Protein AF-A0A6I9VP73-F1 (afdb_monomer_lite)

Secondary structure (DSSP, 8-state):
-HHHHHHHHHHHHHHHH-SSPPSS-HHHHHHHHHHHHHTT-GGGS-GGG-SSGGGHHHHHHHHHHHHHHHHHHHHHH-HHHHHHHHHHHHHHHHHHHHHHHHHTT---SHHHHHHTIIIIIS-HHHH-HHHHHHHHHHHHHHHTTT-------------

Radius of gyration: 20.6 Å; chains: 1; bounding box: 48×40×56 Å

pLDDT: mean 83.86, std 11.2, range [44.84, 93.88]

InterPro domains:
  IPR052728 Oxygen and lipid transport regulator [PTHR11161] (20-147)

Sequence (159 aa):
MMVLGILLLSSTKIHKISQFYMYEKSYETCTKYWWRNLLYINNLFGLEEMCMSWSWYLANDMQFFIIAIIILMLSTVYFYAAAVLLGILLIGSVILNGYISYIYEYIPTWGEQYRLADILYFSPWIRIIPYIMGIITGFILTKINNNFVLEKVMFNLYF

Foldseek 3Di:
DVVLVVCLVVLVVCVVPPPDDDPQNLVVLCVPCVVCLVVLNLLVDDCNNRNPSVSLVVSLVVVLVVVLVVLVVCCVVPVPVSVVVLVCLQVVLVVLQVVVCVVLVDDPDPVSCVVCCSPQNSDSSNVSNVSSVVSVVVVVCVVVVVPPPPPPPPPPPPD

Structure (mmCIF, N/CA/C/O backbone):
data_AF-A0A6I9VP73-F1
#
_entry.id   AF-A0A6I9VP73-F1
#
loop_
_atom_site.group_PDB
_atom_site.id
_atom_site.type_symbol
_atom_site.label_atom_id
_atom_site.label_alt_id
_atom_site.label_comp_id
_atom_site.label_asym_id
_atom_site.label_entity_id
_atom_site.label_seq_id
_atom_site.pdbx_PDB_ins_code
_atom_site.Cartn_x
_atom_site.Cartn_y
_atom_site.Cartn_z
_atom_site.occupancy
_atom_site.B_iso_or_equiv
_atom_site.auth_seq_id
_atom_site.auth_comp_id
_atom_site.auth_asym_id
_atom_site.auth_atom_id
_atom_site.pdbx_PDB_model_num
ATOM 1 N N . MET A 1 1 ? 7.236 17.059 -8.285 1.00 67.88 1 MET A N 1
ATOM 2 C CA . MET A 1 1 ? 7.527 17.645 -9.617 1.00 67.88 1 MET A CA 1
ATOM 3 C C . MET A 1 1 ? 9.018 17.815 -9.878 1.00 67.88 1 MET A C 1
ATOM 5 O O . MET A 1 1 ? 9.478 17.338 -10.904 1.00 67.88 1 MET A O 1
ATOM 9 N N . MET A 1 2 ? 9.796 18.392 -8.953 1.00 84.12 2 MET A N 1
ATOM 10 C CA . MET A 1 2 ? 11.257 18.513 -9.112 1.00 84.12 2 MET A CA 1
ATOM 11 C C . MET A 1 2 ? 11.962 17.164 -9.362 1.00 84.12 2 MET A C 1
ATOM 13 O O . MET A 1 2 ? 12.764 17.056 -10.281 1.00 84.12 2 MET A O 1
ATOM 17 N N . VAL A 1 3 ? 11.602 16.115 -8.610 1.00 87.69 3 VAL A N 1
ATOM 18 C CA . VAL A 1 3 ? 12.184 14.765 -8.761 1.00 87.69 3 VAL A CA 1
ATOM 19 C C . VAL A 1 3 ? 11.907 14.161 -10.142 1.00 87.69 3 VAL A C 1
ATOM 21 O O . VAL A 1 3 ? 12.828 13.657 -10.773 1.00 87.69 3 VAL A O 1
ATOM 24 N N . LEU A 1 4 ? 10.672 14.284 -10.647 1.00 87.38 4 LEU A N 1
ATOM 25 C CA . LEU A 1 4 ? 10.304 13.853 -12.004 1.00 87.38 4 LEU A CA 1
ATOM 26 C C . LEU A 1 4 ? 11.168 14.547 -13.066 1.00 87.38 4 LEU A C 1
ATOM 28 O O . LEU A 1 4 ? 11.672 13.889 -13.969 1.00 87.38 4 LEU A O 1
ATOM 32 N N . GLY A 1 5 ? 11.377 15.861 -12.932 1.00 86.38 5 GLY A N 1
ATOM 33 C CA . GLY A 1 5 ? 12.224 16.629 -13.847 1.00 86.38 5 GLY A CA 1
ATOM 34 C C . GLY A 1 5 ? 13.686 16.178 -13.820 1.00 86.38 5 GLY A C 1
ATOM 35 O O . GLY A 1 5 ? 14.276 15.950 -14.874 1.00 86.38 5 GLY A O 1
ATOM 36 N N . ILE A 1 6 ? 14.256 15.983 -12.625 1.00 89.69 6 ILE A N 1
ATOM 37 C CA . ILE A 1 6 ? 15.629 15.479 -12.458 1.00 89.69 6 ILE A CA 1
ATOM 38 C C . ILE A 1 6 ? 15.772 14.089 -13.085 1.00 89.69 6 ILE A C 1
ATOM 40 O O . ILE A 1 6 ? 16.739 13.839 -13.800 1.00 89.69 6 ILE A O 1
ATOM 44 N N . LEU A 1 7 ? 14.803 13.204 -12.853 1.00 88.50 7 LEU A N 1
ATOM 45 C CA . LEU A 1 7 ? 14.823 11.826 -13.336 1.00 88.50 7 LEU A CA 1
ATOM 46 C C . LEU A 1 7 ? 14.663 11.743 -14.861 1.00 88.50 7 LEU A C 1
ATOM 48 O O . LEU A 1 7 ? 15.311 10.927 -15.515 1.00 88.50 7 LEU A O 1
ATOM 52 N N . LEU A 1 8 ? 13.862 12.625 -15.460 1.00 88.94 8 LEU A N 1
ATOM 53 C CA . LEU A 1 8 ? 13.714 12.711 -16.914 1.00 88.94 8 LEU A CA 1
ATOM 54 C C . LEU A 1 8 ? 15.000 13.231 -17.581 1.00 88.94 8 LEU A C 1
ATOM 56 O O . LEU A 1 8 ? 15.453 12.687 -18.589 1.00 88.94 8 LEU A O 1
ATOM 60 N N . LEU A 1 9 ? 15.641 14.244 -16.990 1.00 89.19 9 LEU A N 1
ATOM 61 C CA . LEU A 1 9 ? 16.915 14.782 -17.478 1.00 89.19 9 LEU A CA 1
ATOM 62 C C . LEU A 1 9 ? 18.071 13.786 -17.312 1.00 89.19 9 LEU A C 1
ATOM 64 O O . LEU A 1 9 ? 18.891 13.633 -18.217 1.00 89.19 9 LEU A O 1
ATOM 68 N N . SER A 1 10 ? 18.145 13.087 -16.178 1.00 88.94 10 SER A N 1
ATOM 69 C CA . SER A 1 10 ? 19.187 12.088 -15.940 1.00 88.94 10 SER A CA 1
ATOM 70 C C . SER A 1 10 ? 19.010 10.864 -16.838 1.00 88.94 10 SER A C 1
ATOM 72 O O . SER A 1 10 ? 19.969 10.459 -17.491 1.00 88.94 10 SER A O 1
ATOM 74 N N . SER A 1 11 ? 17.794 10.319 -16.958 1.00 87.12 11 SER A N 1
ATOM 75 C CA . SER A 1 11 ? 17.523 9.136 -17.788 1.00 87.12 11 SER A CA 1
ATOM 76 C C . SER A 1 11 ? 17.776 9.388 -19.275 1.00 87.12 11 SER A C 1
ATOM 78 O O . SER A 1 11 ? 18.414 8.565 -19.929 1.00 87.12 11 SER A O 1
ATOM 80 N N . THR A 1 12 ? 17.375 10.548 -19.807 1.00 87.31 12 THR A N 1
ATOM 81 C CA . THR A 1 12 ? 17.666 10.928 -21.203 1.00 87.31 12 THR A CA 1
ATOM 82 C C . THR A 1 12 ? 19.162 11.097 -21.463 1.00 87.31 12 THR A C 1
ATOM 84 O O . THR A 1 12 ? 19.650 10.714 -22.529 1.00 87.31 12 THR A O 1
ATOM 87 N N . LYS A 1 13 ? 19.913 11.646 -20.499 1.00 88.81 13 LYS A N 1
ATOM 88 C CA . LYS A 1 13 ? 21.368 11.791 -20.606 1.00 88.81 13 LYS A CA 1
ATOM 89 C C . LYS A 1 13 ? 22.077 10.440 -20.536 1.00 88.81 13 LYS A C 1
ATOM 91 O O . LYS A 1 13 ? 22.970 10.199 -21.343 1.00 88.81 13 LYS A O 1
ATOM 96 N N . ILE A 1 14 ? 21.674 9.560 -19.619 1.00 87.38 14 ILE A N 1
ATOM 97 C CA . ILE A 1 14 ? 22.286 8.235 -19.483 1.00 87.38 14 ILE A CA 1
ATOM 98 C C . ILE A 1 14 ? 21.993 7.393 -20.726 1.00 87.38 14 ILE A C 1
ATOM 100 O O . ILE A 1 14 ? 22.940 6.888 -21.310 1.00 87.38 14 ILE A O 1
ATOM 104 N N . HIS A 1 15 ? 20.751 7.358 -21.223 1.00 85.44 15 HIS A N 1
ATOM 105 C CA . HIS A 1 15 ? 20.396 6.631 -22.451 1.00 85.44 15 HIS A CA 1
ATOM 106 C C . HIS A 1 15 ? 21.273 7.008 -23.662 1.00 85.44 15 HIS A C 1
ATOM 108 O O . HIS A 1 15 ? 21.572 6.166 -24.500 1.00 85.44 15 HIS A O 1
ATOM 114 N N . LYS A 1 16 ? 21.702 8.274 -23.769 1.00 87.38 16 LYS A N 1
ATOM 115 C CA . LYS A 1 16 ? 22.576 8.730 -24.864 1.00 87.38 16 LYS A CA 1
ATOM 116 C C . LYS A 1 16 ? 24.051 8.352 -24.692 1.00 87.38 16 LYS A C 1
ATOM 118 O O . LYS A 1 16 ? 24.763 8.312 -25.687 1.00 87.38 16 LYS A O 1
ATOM 123 N N . ILE A 1 17 ? 24.524 8.162 -23.459 1.00 89.38 17 ILE A N 1
ATOM 124 C CA . ILE A 1 17 ? 25.958 8.020 -23.143 1.00 89.38 17 ILE A CA 1
ATOM 125 C C . ILE A 1 17 ? 26.319 6.578 -22.768 1.00 89.38 17 ILE A C 1
ATOM 127 O O . ILE A 1 17 ? 27.418 6.120 -23.071 1.00 89.38 17 ILE A O 1
ATOM 131 N N . SER A 1 18 ? 25.433 5.856 -22.081 1.00 86.12 18 SER A N 1
ATOM 132 C CA . SER A 1 18 ? 25.722 4.516 -21.577 1.00 86.12 18 SER A CA 1
ATOM 133 C C . SER A 1 18 ? 25.553 3.455 -22.655 1.00 86.12 18 SER A C 1
ATOM 135 O O . SER A 1 18 ? 24.553 3.438 -23.364 1.00 86.12 18 SER A O 1
ATOM 137 N N . GLN A 1 19 ? 26.478 2.496 -22.695 1.00 84.44 19 GLN A N 1
ATOM 138 C CA . GLN A 1 19 ? 26.330 1.284 -23.508 1.00 84.44 19 GLN A CA 1
ATOM 139 C C . GLN A 1 19 ? 25.438 0.214 -22.853 1.00 84.44 19 GLN A C 1
ATOM 141 O O . GLN A 1 19 ? 25.090 -0.774 -23.491 1.00 84.44 19 GLN A O 1
ATOM 146 N N . PHE A 1 20 ? 25.070 0.403 -21.582 1.00 84.44 20 PHE A N 1
ATOM 147 C CA . PHE A 1 20 ? 24.186 -0.500 -20.850 1.00 84.44 20 PHE A CA 1
ATOM 148 C C . PHE A 1 20 ? 22.716 -0.170 -21.119 1.00 84.44 20 PHE A C 1
ATOM 150 O O . PHE A 1 20 ? 22.313 0.993 -21.073 1.00 84.44 20 PHE A O 1
ATOM 157 N N . TYR A 1 21 ? 21.907 -1.207 -21.335 1.00 77.00 21 TYR A N 1
ATOM 158 C CA . TYR A 1 21 ? 20.456 -1.078 -21.420 1.00 77.00 21 TYR A CA 1
ATOM 159 C C . TYR A 1 21 ? 19.864 -0.932 -20.017 1.00 77.00 21 TYR A C 1
ATOM 161 O O . TYR A 1 21 ? 20.073 -1.787 -19.156 1.00 77.00 21 TYR A O 1
ATOM 169 N N . MET A 1 22 ? 19.109 0.143 -19.783 1.00 78.06 22 MET A N 1
ATOM 170 C CA . MET A 1 22 ? 18.294 0.252 -18.575 1.00 78.06 22 MET A CA 1
ATOM 171 C C . MET A 1 22 ? 17.046 -0.614 -18.706 1.00 78.06 22 MET A C 1
ATOM 173 O O . MET A 1 22 ? 16.326 -0.511 -19.699 1.00 78.06 22 MET A O 1
ATOM 177 N N . TYR A 1 23 ? 16.771 -1.412 -17.675 1.00 78.88 23 TYR A N 1
ATOM 178 C CA . TYR A 1 23 ? 15.523 -2.165 -17.559 1.00 78.88 23 TYR A CA 1
ATOM 179 C C . TYR A 1 23 ? 14.311 -1.222 -17.495 1.00 78.88 23 TYR A C 1
ATOM 181 O O . TYR A 1 23 ? 13.338 -1.395 -18.222 1.00 78.88 23 TYR A O 1
ATOM 189 N N . GLU A 1 24 ? 14.403 -0.161 -16.688 1.00 81.62 24 GLU A N 1
ATOM 190 C CA . GLU A 1 24 ? 13.348 0.844 -16.572 1.00 81.62 24 GLU A CA 1
ATOM 191 C C . GLU A 1 24 ? 13.564 1.993 -17.571 1.00 81.62 24 GLU A C 1
ATOM 193 O O . GLU A 1 24 ? 14.421 2.862 -17.386 1.00 81.62 24 GLU A O 1
ATOM 198 N N . LYS A 1 25 ? 12.756 2.034 -18.636 1.00 85.31 25 LYS A N 1
ATOM 199 C CA . LYS A 1 25 ? 12.821 3.061 -19.693 1.00 85.31 25 LYS A CA 1
ATOM 200 C C . LYS A 1 25 ? 12.122 4.359 -19.290 1.00 85.31 25 LYS A C 1
ATOM 202 O O . LYS A 1 25 ? 11.218 4.852 -19.962 1.00 85.31 25 LYS A O 1
ATOM 207 N N . SER A 1 26 ? 12.589 4.958 -18.198 1.00 85.00 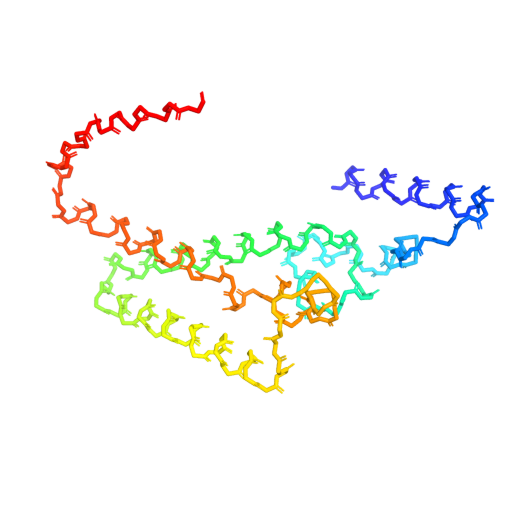26 SER A N 1
ATOM 208 C CA . SER A 1 26 ? 12.002 6.174 -17.622 1.00 85.00 26 SER A CA 1
ATOM 209 C C . SER A 1 26 ? 11.846 7.321 -18.632 1.00 85.00 26 SER A C 1
ATOM 211 O O . SER A 1 26 ? 10.859 8.046 -18.574 1.00 85.00 26 SER A O 1
ATOM 213 N N . TYR A 1 27 ? 12.762 7.475 -19.594 1.00 84.44 27 TYR A N 1
ATOM 214 C CA . TYR A 1 27 ? 12.689 8.541 -20.603 1.00 84.44 27 TYR A CA 1
ATOM 215 C C . TYR A 1 27 ? 11.487 8.404 -21.567 1.00 84.44 27 TYR A C 1
ATOM 217 O O . TYR A 1 27 ? 10.987 9.417 -22.058 1.00 84.44 27 TYR A O 1
ATOM 225 N N . GLU A 1 28 ? 10.976 7.191 -21.806 1.00 87.62 28 GLU A N 1
ATOM 226 C CA . GLU A 1 28 ? 9.772 6.948 -22.624 1.00 87.62 28 GLU A CA 1
ATOM 227 C C . GLU A 1 28 ? 8.520 6.884 -21.754 1.00 87.62 28 GLU A C 1
ATOM 229 O O . GLU A 1 28 ? 7.515 7.535 -22.039 1.00 87.62 28 GLU A O 1
ATOM 234 N N . THR A 1 29 ? 8.580 6.123 -20.663 1.00 89.19 29 THR A N 1
ATOM 235 C CA . THR A 1 29 ? 7.417 5.863 -19.814 1.00 89.19 29 THR A CA 1
ATOM 236 C C . THR A 1 29 ? 6.991 7.125 -19.062 1.00 89.19 29 THR A C 1
ATOM 238 O O . THR A 1 29 ? 5.802 7.443 -18.997 1.00 89.19 29 THR A O 1
ATOM 241 N N . CYS A 1 30 ? 7.939 7.924 -18.558 1.00 88.00 30 CYS A N 1
ATOM 242 C CA . CYS A 1 30 ? 7.615 9.147 -17.823 1.00 88.00 30 CYS A CA 1
ATOM 243 C C . CYS A 1 30 ? 7.094 10.279 -18.698 1.00 88.00 30 CYS A C 1
ATOM 245 O O . CYS A 1 30 ? 6.265 11.049 -18.225 1.00 88.00 30 CYS A O 1
ATOM 247 N N . THR A 1 31 ? 7.491 10.385 -19.967 1.00 87.56 31 THR A N 1
ATOM 248 C CA . THR A 1 31 ? 6.916 11.421 -20.845 1.00 87.56 31 THR A CA 1
ATOM 249 C C . THR A 1 31 ? 5.424 11.187 -21.093 1.00 87.56 31 THR A C 1
ATOM 251 O O . THR A 1 31 ? 4.666 12.151 -21.183 1.00 87.56 31 THR A O 1
ATOM 254 N N . LYS A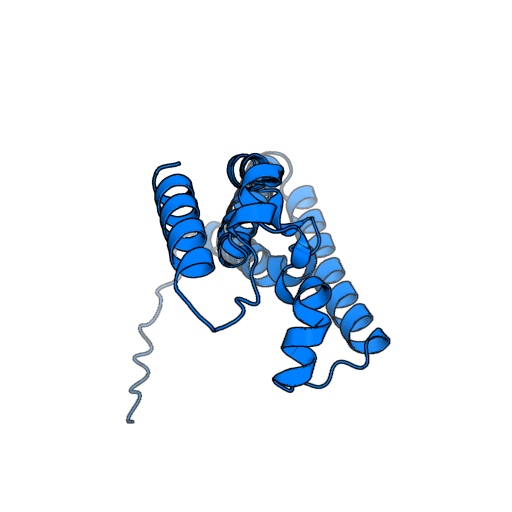 1 32 ? 4.981 9.923 -21.107 1.00 89.25 32 LYS A N 1
ATOM 255 C CA . LYS A 1 32 ? 3.574 9.540 -21.310 1.00 89.25 32 LYS A CA 1
ATOM 256 C C . LYS A 1 32 ? 2.756 9.473 -20.017 1.00 89.25 32 LYS A C 1
ATOM 258 O O . LYS A 1 32 ? 1.597 9.885 -20.001 1.00 89.25 32 LYS A O 1
ATOM 263 N N . TYR A 1 33 ? 3.343 8.968 -18.932 1.00 90.38 33 TYR A N 1
ATOM 264 C CA . TYR A 1 33 ? 2.596 8.549 -17.739 1.00 90.38 33 TYR A CA 1
ATOM 265 C C . TYR A 1 33 ? 2.970 9.285 -16.445 1.00 90.38 33 TYR A C 1
ATOM 267 O O . TYR A 1 33 ? 2.509 8.897 -15.372 1.00 90.38 33 TYR A O 1
ATOM 275 N N . TRP A 1 34 ? 3.750 10.374 -16.501 1.00 90.38 34 TRP A N 1
ATOM 276 C CA . TRP A 1 34 ? 4.109 11.163 -15.308 1.00 90.38 34 TRP A CA 1
ATOM 277 C C . TRP A 1 34 ? 2.893 11.584 -14.465 1.00 90.38 34 TRP A C 1
ATOM 279 O O . TRP A 1 34 ? 2.972 11.604 -13.238 1.00 90.38 34 TRP A O 1
ATOM 289 N N . TRP A 1 35 ? 1.761 11.888 -15.106 1.00 90.25 35 TRP A N 1
ATOM 290 C CA . TRP A 1 35 ? 0.539 12.350 -14.446 1.00 90.25 35 TRP A CA 1
ATOM 291 C C . TRP A 1 35 ? -0.071 11.293 -13.512 1.00 90.25 35 TRP A C 1
ATOM 293 O O . TRP A 1 35 ? -0.677 11.649 -12.503 1.00 90.25 35 TRP A O 1
ATOM 303 N N . ARG A 1 36 ? 0.154 9.996 -13.776 1.00 91.31 36 ARG A N 1
ATOM 304 C CA . ARG A 1 36 ? -0.320 8.897 -12.916 1.00 91.31 36 ARG A CA 1
ATOM 305 C C . ARG A 1 36 ? 0.323 8.940 -11.525 1.00 91.31 36 ARG A C 1
ATOM 307 O O . ARG A 1 36 ? -0.332 8.608 -10.543 1.00 91.31 36 ARG A O 1
ATOM 314 N N . ASN A 1 37 ? 1.571 9.412 -11.431 1.00 90.25 37 ASN A N 1
ATOM 315 C CA . ASN A 1 37 ? 2.258 9.631 -10.153 1.00 90.25 37 ASN A CA 1
ATOM 316 C C . ASN A 1 37 ? 1.698 10.824 -9.375 1.00 90.25 37 ASN A C 1
ATOM 318 O O . ASN A 1 37 ? 1.710 10.811 -8.151 1.00 90.25 37 ASN A O 1
ATOM 322 N N . LEU A 1 38 ? 1.220 11.861 -10.070 1.00 88.69 38 LEU A N 1
ATOM 323 C CA . LEU A 1 38 ? 0.617 13.033 -9.427 1.00 88.69 38 LEU A CA 1
ATOM 324 C C . LEU A 1 38 ? -0.699 12.653 -8.739 1.00 88.69 38 LEU A C 1
ATOM 326 O O . LEU A 1 38 ? -0.978 13.122 -7.641 1.00 88.69 38 LEU A O 1
ATOM 330 N N . LEU A 1 39 ? -1.472 11.772 -9.375 1.00 89.94 39 LEU A N 1
ATOM 331 C CA . LEU A 1 39 ? -2.736 11.258 -8.853 1.00 89.94 39 LEU A CA 1
ATOM 332 C C . LEU A 1 39 ? -2.581 10.056 -7.909 1.00 89.94 39 LEU A C 1
ATOM 334 O O . LEU A 1 39 ? -3.592 9.573 -7.412 1.00 89.94 39 LEU A O 1
ATOM 338 N N . TYR A 1 40 ? -1.361 9.563 -7.662 1.00 91.38 40 TYR A N 1
ATOM 339 C CA . TYR A 1 40 ? -1.114 8.360 -6.852 1.00 91.38 40 TYR A CA 1
ATOM 340 C C . TYR A 1 40 ? -1.884 7.115 -7.332 1.00 91.38 40 TYR A C 1
ATOM 342 O O . TYR A 1 40 ? -2.418 6.348 -6.535 1.00 91.38 40 TYR A O 1
ATOM 350 N N . ILE A 1 41 ? -1.945 6.909 -8.651 1.00 91.62 41 ILE A N 1
ATOM 351 C CA . ILE A 1 41 ? -2.601 5.745 -9.281 1.00 91.62 41 ILE A CA 1
ATOM 352 C C . ILE A 1 41 ? -1.640 4.921 -10.142 1.00 91.62 41 ILE A C 1
ATOM 354 O O . ILE A 1 41 ? -2.066 4.055 -10.899 1.00 91.62 41 ILE A O 1
ATOM 358 N N . ASN A 1 42 ? -0.338 5.201 -10.082 1.00 90.12 42 ASN A N 1
ATOM 359 C CA . 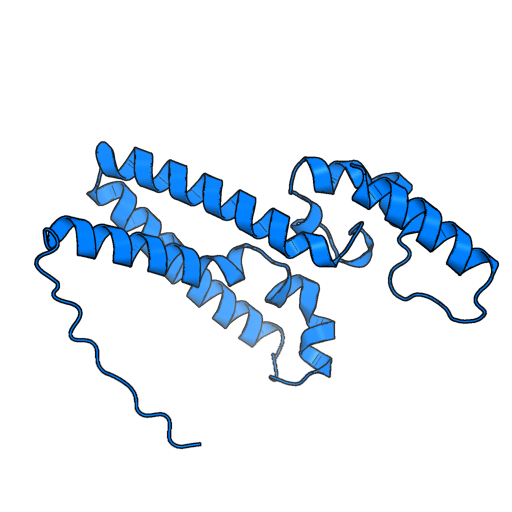ASN A 1 42 ? 0.665 4.506 -10.888 1.00 90.12 42 ASN A CA 1
ATOM 360 C C . ASN A 1 42 ? 0.758 3.008 -10.560 1.00 90.12 42 ASN A C 1
ATOM 362 O O . ASN A 1 42 ? 1.039 2.235 -11.465 1.00 90.12 42 ASN A O 1
ATOM 366 N N . ASN A 1 43 ? 0.456 2.599 -9.324 1.00 89.19 43 ASN A N 1
ATOM 367 C CA . ASN A 1 43 ? 0.448 1.199 -8.885 1.00 89.19 43 ASN A CA 1
ATOM 368 C C . ASN A 1 43 ? -0.722 0.356 -9.438 1.00 89.19 43 ASN A C 1
ATOM 370 O O . ASN A 1 43 ? -0.732 -0.854 -9.242 1.00 89.19 43 ASN A O 1
ATOM 374 N N . LEU A 1 44 ? -1.712 0.972 -10.097 1.00 86.75 44 LEU A N 1
ATOM 375 C CA . LEU A 1 44 ? -2.861 0.270 -10.691 1.00 86.75 44 LEU A CA 1
ATOM 376 C C . LEU A 1 44 ? -2.604 -0.207 -12.128 1.00 86.75 44 LEU A C 1
ATOM 378 O O . LEU A 1 44 ? -3.441 -0.895 -12.709 1.00 86.75 44 LEU A O 1
ATOM 382 N N . PHE A 1 45 ? -1.471 0.179 -12.707 1.00 86.75 45 PHE A N 1
ATOM 383 C CA . PHE A 1 45 ? -1.057 -0.190 -14.058 1.00 86.75 45 PHE A CA 1
ATOM 384 C C . PHE A 1 45 ? 0.138 -1.150 -13.988 1.00 86.75 45 PHE A C 1
ATOM 386 O O . PHE A 1 45 ? 0.792 -1.240 -12.953 1.00 86.75 45 PHE A O 1
ATOM 393 N N . GLY A 1 46 ? 0.425 -1.874 -15.073 1.00 83.44 46 GLY A N 1
ATOM 394 C CA . GLY A 1 46 ? 1.567 -2.797 -15.118 1.00 83.44 46 GLY A CA 1
ATOM 395 C C . GLY A 1 46 ? 2.914 -2.082 -14.951 1.00 83.44 46 GLY A C 1
ATOM 396 O O . GLY A 1 46 ? 3.037 -0.900 -15.288 1.00 83.44 46 GLY A O 1
ATOM 397 N N . LEU A 1 47 ? 3.934 -2.796 -14.466 1.00 82.44 47 LEU A N 1
ATOM 398 C CA . LEU A 1 47 ? 5.269 -2.247 -14.186 1.00 82.44 47 LEU A CA 1
ATOM 399 C C . LEU A 1 47 ? 5.921 -1.599 -15.407 1.00 82.44 47 LEU A C 1
ATOM 401 O O . LEU A 1 47 ? 6.581 -0.571 -15.271 1.00 82.44 47 LEU A O 1
ATOM 405 N N . GLU A 1 48 ? 5.703 -2.149 -16.601 1.00 83.19 48 GLU A N 1
ATOM 406 C CA . GLU A 1 48 ? 6.251 -1.600 -17.850 1.00 83.19 48 GLU A CA 1
ATOM 407 C C . GLU A 1 48 ? 5.737 -0.180 -18.154 1.00 83.19 48 GLU A C 1
ATOM 409 O O . GLU A 1 48 ? 6.430 0.625 -18.783 1.00 83.19 48 GLU A O 1
ATOM 414 N N . GLU A 1 49 ? 4.539 0.158 -17.668 1.00 85.81 49 GLU A N 1
ATOM 415 C CA . GLU A 1 49 ? 3.930 1.479 -17.824 1.00 85.81 49 GLU A CA 1
ATOM 416 C C . GLU A 1 49 ? 4.156 2.406 -16.623 1.00 85.81 49 GLU A C 1
ATOM 418 O O . GLU A 1 49 ? 3.726 3.568 -16.641 1.00 85.81 49 GLU A O 1
ATOM 423 N N . MET A 1 50 ? 4.821 1.933 -15.567 1.00 86.81 50 MET A N 1
ATOM 424 C CA . MET A 1 50 ? 5.112 2.766 -14.409 1.00 86.81 50 MET A CA 1
ATOM 425 C C . MET A 1 50 ? 6.256 3.728 -14.721 1.00 86.81 50 MET A C 1
ATOM 427 O O . MET A 1 50 ? 7.375 3.348 -15.050 1.00 86.81 50 MET A O 1
ATOM 431 N N . CYS A 1 51 ? 5.976 5.019 -14.571 1.00 87.38 51 CYS A N 1
ATOM 432 C CA . CYS A 1 51 ? 7.024 6.020 -14.461 1.00 87.38 51 CYS A CA 1
ATOM 433 C C . CYS A 1 51 ? 7.501 6.063 -13.010 1.00 87.38 51 CYS A C 1
ATOM 435 O O . CYS A 1 51 ? 6.670 6.313 -12.139 1.00 87.38 51 CYS A O 1
ATOM 437 N N . MET A 1 52 ? 8.806 5.896 -12.768 1.00 87.12 52 MET A N 1
ATOM 438 C CA . MET A 1 52 ? 9.384 5.785 -11.424 1.00 87.12 52 MET A CA 1
ATOM 439 C C . MET A 1 52 ? 8.784 4.602 -10.673 1.00 87.12 52 MET A C 1
ATOM 441 O O . MET A 1 52 ? 8.042 4.808 -9.724 1.00 87.12 52 MET A O 1
ATOM 445 N N . SER A 1 53 ? 9.099 3.378 -11.088 1.00 86.25 53 SER A N 1
ATOM 446 C CA . SER A 1 53 ? 8.579 2.147 -10.487 1.00 86.25 53 SER A CA 1
ATOM 447 C C . SER A 1 53 ? 8.518 2.258 -8.961 1.00 86.25 53 SER A C 1
ATOM 449 O O . SER A 1 53 ? 7.433 2.220 -8.404 1.00 86.25 53 SER A O 1
ATOM 451 N N . TRP A 1 54 ? 9.632 2.586 -8.302 1.00 86.00 54 TRP A N 1
ATOM 452 C CA . TRP A 1 54 ? 9.770 2.792 -6.851 1.00 86.00 54 TRP A CA 1
ATOM 453 C C . TRP A 1 54 ? 8.741 3.718 -6.169 1.00 86.00 54 TRP A C 1
ATOM 455 O O . TRP A 1 54 ? 8.505 3.570 -4.969 1.00 86.00 54 TRP A O 1
ATOM 465 N N . SER A 1 55 ? 8.104 4.652 -6.881 1.00 89.94 55 SER A N 1
ATOM 466 C CA . SER A 1 55 ? 7.053 5.512 -6.321 1.00 89.94 55 SER A CA 1
ATOM 467 C C . SER A 1 55 ? 5.733 4.767 -6.078 1.00 89.94 55 SER A C 1
ATOM 469 O O . SER A 1 55 ? 4.842 5.322 -5.433 1.00 89.94 55 SER A O 1
ATOM 471 N N . TRP A 1 56 ? 5.590 3.525 -6.564 1.00 90.06 56 TRP A N 1
ATOM 472 C CA . TRP A 1 56 ? 4.416 2.668 -6.351 1.00 90.06 56 TRP A CA 1
ATOM 473 C C . TRP A 1 56 ? 4.039 2.583 -4.863 1.00 90.06 56 TRP A C 1
ATOM 475 O O . TRP A 1 56 ? 2.857 2.602 -4.523 1.00 90.06 56 TRP A O 1
ATOM 485 N N . TYR A 1 57 ? 5.040 2.555 -3.973 1.00 88.12 57 TYR A N 1
ATOM 486 C CA . TYR A 1 57 ? 4.836 2.465 -2.528 1.00 88.12 57 TYR A CA 1
ATOM 487 C C . TYR A 1 57 ? 4.182 3.734 -1.970 1.00 88.12 57 TYR A C 1
ATOM 489 O O . TYR A 1 57 ? 3.273 3.660 -1.150 1.00 88.12 57 TYR A O 1
ATOM 497 N N . LEU A 1 58 ? 4.575 4.905 -2.475 1.00 91.12 58 LEU A N 1
ATOM 498 C CA . LEU A 1 58 ? 3.992 6.175 -2.047 1.00 91.12 58 LEU A CA 1
ATOM 499 C C . LEU A 1 58 ? 2.523 6.293 -2.479 1.00 91.12 58 LEU A C 1
ATOM 501 O O . LEU A 1 58 ? 1.692 6.801 -1.730 1.00 91.12 58 LEU A O 1
ATOM 505 N N . ALA A 1 59 ? 2.189 5.794 -3.672 1.00 91.88 59 ALA A N 1
ATOM 506 C CA . ALA A 1 59 ? 0.803 5.729 -4.127 1.00 91.88 59 ALA A CA 1
ATOM 507 C C . ALA A 1 59 ? -0.052 4.799 -3.269 1.00 91.88 59 ALA A C 1
ATOM 509 O O . ALA A 1 59 ? -1.160 5.161 -2.874 1.00 91.88 59 ALA A O 1
ATOM 510 N N . ASN A 1 60 ? 0.498 3.640 -2.927 1.00 91.69 60 ASN A N 1
ATOM 511 C CA . ASN A 1 60 ? -0.130 2.684 -2.033 1.00 91.69 60 ASN A CA 1
ATOM 512 C C . ASN A 1 60 ? -0.421 3.292 -0.645 1.00 91.69 60 ASN A C 1
ATOM 514 O O . ASN A 1 60 ? -1.546 3.206 -0.153 1.00 91.69 60 ASN A O 1
ATOM 518 N N . ASP A 1 61 ? 0.552 3.990 -0.054 1.00 92.19 61 ASP A N 1
ATOM 519 C CA . ASP A 1 61 ? 0.397 4.653 1.246 1.00 92.19 61 ASP A CA 1
ATOM 520 C C . ASP A 1 61 ? -0.701 5.727 1.228 1.00 92.19 61 ASP A C 1
ATOM 522 O O . ASP A 1 61 ? -1.534 5.780 2.135 1.00 92.19 61 ASP A O 1
ATOM 526 N N . MET A 1 62 ? -0.770 6.548 0.175 1.00 93.12 62 MET A N 1
ATOM 527 C CA . MET A 1 62 ? -1.823 7.563 0.045 1.00 93.12 62 MET A CA 1
ATOM 528 C C . MET A 1 62 ? -3.216 6.939 -0.097 1.00 93.12 62 MET A C 1
ATOM 530 O O . MET A 1 62 ? -4.167 7.412 0.528 1.00 93.12 62 MET A O 1
ATOM 534 N N . GLN A 1 63 ? -3.349 5.862 -0.877 1.00 93.00 63 GLN A N 1
ATOM 535 C CA . GLN A 1 63 ? -4.613 5.133 -1.034 1.00 93.00 63 GLN A CA 1
ATOM 536 C C . GLN A 1 63 ? -5.089 4.560 0.306 1.00 93.00 63 GLN A C 1
ATOM 538 O O . GLN A 1 63 ? -6.249 4.735 0.688 1.00 93.00 63 GLN A O 1
ATOM 543 N N . PHE A 1 64 ? -4.191 3.927 1.059 1.00 92.81 64 PHE A N 1
ATOM 544 C CA . PHE A 1 64 ? -4.514 3.377 2.373 1.00 92.81 64 PHE A CA 1
ATOM 545 C C . PHE A 1 64 ? -4.830 4.451 3.402 1.00 92.81 64 PHE A C 1
ATOM 547 O O . PHE A 1 64 ? -5.734 4.262 4.212 1.00 92.81 64 PHE A O 1
ATOM 554 N N . PHE A 1 65 ? -4.142 5.588 3.353 1.00 92.62 65 PHE A N 1
ATOM 555 C CA . PHE A 1 65 ? -4.433 6.722 4.219 1.00 92.62 65 PHE A CA 1
ATOM 556 C C . PHE A 1 65 ? -5.857 7.251 3.999 1.00 92.62 65 PHE A C 1
ATOM 558 O O . PHE A 1 65 ? -6.590 7.470 4.963 1.00 92.62 65 PHE A O 1
ATOM 565 N N . ILE A 1 66 ? -6.293 7.375 2.741 1.00 93.88 66 ILE A N 1
ATOM 566 C CA . ILE A 1 66 ? -7.667 7.774 2.400 1.00 93.88 66 ILE A CA 1
ATOM 567 C C . ILE A 1 66 ? -8.678 6.751 2.937 1.00 93.88 66 ILE A C 1
ATOM 569 O O . ILE A 1 66 ? -9.647 7.137 3.592 1.00 93.88 66 ILE A O 1
ATOM 573 N N . ILE A 1 67 ? -8.444 5.453 2.712 1.00 92.44 67 ILE A N 1
ATOM 574 C CA . ILE A 1 67 ? -9.309 4.380 3.232 1.00 92.44 67 ILE A CA 1
ATOM 575 C C . ILE A 1 67 ? -9.383 4.441 4.763 1.00 92.44 67 ILE A C 1
ATOM 577 O O . ILE A 1 67 ? -10.473 4.379 5.331 1.00 92.44 67 ILE A O 1
ATOM 581 N N . ALA A 1 68 ? -8.245 4.610 5.436 1.00 92.00 68 ALA A N 1
ATOM 582 C CA . ALA A 1 68 ? -8.170 4.700 6.888 1.00 92.00 68 ALA A CA 1
ATOM 583 C C . ALA A 1 68 ? -8.976 5.888 7.431 1.00 92.00 68 ALA A C 1
ATOM 585 O O . ALA A 1 68 ? -9.727 5.721 8.390 1.00 92.00 68 ALA A O 1
ATOM 586 N N . ILE A 1 69 ? -8.884 7.063 6.796 1.00 92.81 69 ILE A N 1
ATOM 587 C CA . ILE A 1 69 ? -9.679 8.242 7.168 1.00 92.81 69 ILE A CA 1
ATOM 588 C C . ILE A 1 69 ? -11.175 7.966 7.014 1.00 92.81 69 ILE A C 1
ATOM 590 O O . ILE A 1 69 ? -11.944 8.281 7.921 1.00 92.81 69 ILE A O 1
ATOM 594 N N . ILE A 1 70 ? -11.598 7.367 5.898 1.00 93.38 70 ILE A N 1
ATOM 595 C CA . ILE A 1 70 ? -13.012 7.047 5.657 1.00 93.38 70 ILE A CA 1
ATOM 596 C C . ILE A 1 70 ? -13.529 6.082 6.727 1.00 93.38 70 ILE A C 1
ATOM 598 O O . ILE A 1 70 ? -14.598 6.303 7.291 1.00 93.38 70 ILE A O 1
ATOM 602 N N . ILE A 1 71 ? -12.761 5.039 7.049 1.00 91.75 71 ILE A N 1
ATOM 603 C CA . ILE A 1 71 ? -13.123 4.074 8.092 1.00 91.75 71 ILE A CA 1
ATOM 604 C C . ILE A 1 71 ? -13.183 4.752 9.462 1.00 91.75 71 ILE A C 1
ATOM 606 O O . ILE A 1 71 ? -14.100 4.480 10.236 1.00 91.75 71 ILE A O 1
ATOM 610 N N . LEU A 1 72 ? -12.250 5.657 9.762 1.00 90.25 72 LEU A N 1
ATOM 611 C CA . LEU A 1 72 ? -12.243 6.407 11.013 1.00 90.25 72 LEU A CA 1
ATOM 612 C C . LEU A 1 72 ? -13.480 7.308 11.130 1.00 90.25 72 LEU A C 1
ATOM 614 O O . LEU A 1 72 ? -14.164 7.266 12.150 1.00 90.25 72 LEU A O 1
ATOM 618 N N . MET A 1 73 ? -13.820 8.061 10.081 1.00 92.25 73 MET A N 1
ATOM 619 C CA . MET A 1 73 ? -15.044 8.871 10.033 1.00 92.25 73 MET A CA 1
ATOM 620 C C . MET A 1 73 ? -16.301 8.004 10.156 1.00 92.25 73 MET A C 1
ATOM 622 O O . MET A 1 73 ? -17.231 8.361 10.869 1.00 92.25 73 MET A O 1
ATOM 626 N N . LEU A 1 74 ? -16.333 6.839 9.508 1.00 91.88 74 LEU A N 1
ATOM 627 C CA . LEU A 1 74 ? -17.453 5.910 9.632 1.00 91.88 74 LEU A CA 1
ATOM 628 C C . LEU A 1 74 ? -17.559 5.345 11.053 1.00 91.88 74 LEU A C 1
ATOM 630 O O . LEU A 1 74 ? -18.663 5.171 11.559 1.00 91.88 74 LEU A O 1
ATOM 634 N N . SER A 1 75 ? -16.431 5.091 11.717 1.00 89.81 75 SER A N 1
ATOM 635 C CA . SER A 1 75 ? -16.398 4.533 13.071 1.00 89.81 75 SER A CA 1
ATOM 636 C C . SER A 1 75 ? -16.976 5.471 14.130 1.00 89.81 75 SER A C 1
ATOM 638 O O . SER A 1 75 ? -17.513 4.985 15.125 1.00 89.81 75 SER A O 1
ATOM 640 N N . THR A 1 76 ? -16.919 6.791 13.910 1.00 87.69 76 THR A N 1
ATOM 641 C CA . THR A 1 76 ? -17.465 7.778 14.855 1.00 87.69 76 THR A CA 1
ATOM 642 C C . THR A 1 76 ? -18.991 7.839 14.812 1.00 87.69 76 THR A C 1
ATOM 644 O O . THR A 1 76 ? -19.611 8.175 15.818 1.00 87.69 76 THR A O 1
ATOM 647 N N . VAL A 1 77 ? -19.599 7.477 13.675 1.00 91.75 77 VAL A N 1
ATOM 648 C CA . VAL A 1 77 ? -21.059 7.457 13.489 1.00 91.75 77 VAL A CA 1
ATOM 649 C C . VAL A 1 77 ? -21.630 6.043 13.658 1.00 91.75 77 VAL A C 1
ATOM 651 O O . VAL A 1 77 ? -22.609 5.847 14.372 1.00 91.75 77 VAL A O 1
ATOM 654 N N . TYR A 1 78 ? -21.007 5.041 13.032 1.00 91.56 78 TYR A N 1
ATOM 655 C CA . TYR A 1 78 ? -21.463 3.650 12.971 1.00 91.56 78 TYR A CA 1
ATOM 656 C C . TYR A 1 78 ? -20.322 2.669 13.278 1.00 91.56 78 TYR A C 1
ATOM 658 O O . TYR A 1 78 ? -19.829 1.954 12.402 1.00 91.56 78 TYR A O 1
ATOM 666 N N . PHE A 1 79 ? -19.929 2.587 14.551 1.00 88.31 79 PHE A N 1
ATOM 667 C CA . PHE A 1 79 ? -18.811 1.748 14.999 1.00 88.31 79 PHE A CA 1
ATOM 668 C C . PHE A 1 79 ? -18.909 0.281 14.543 1.00 88.31 79 PHE A C 1
ATOM 670 O O . PHE A 1 79 ? -17.944 -0.269 14.014 1.00 88.31 79 PHE A O 1
ATOM 677 N N . TYR A 1 80 ? -20.080 -0.351 14.687 1.00 89.31 80 TYR A N 1
ATOM 678 C CA . TYR A 1 80 ? -20.269 -1.750 14.281 1.00 89.31 80 TYR A CA 1
ATOM 679 C C . TYR A 1 80 ? -20.100 -1.953 12.771 1.00 89.31 80 TYR A C 1
ATOM 681 O O . TYR A 1 80 ? -19.480 -2.930 12.357 1.00 89.31 80 TYR A O 1
ATOM 689 N N . ALA A 1 81 ? -20.592 -1.022 11.947 1.00 91.06 81 ALA A N 1
ATOM 690 C CA . ALA A 1 81 ? -20.432 -1.098 10.497 1.00 91.06 81 ALA A CA 1
ATOM 691 C C . ALA A 1 81 ? -18.956 -0.961 10.093 1.00 91.06 81 ALA A C 1
ATOM 693 O O . ALA A 1 81 ? -18.469 -1.739 9.274 1.00 91.06 81 ALA A O 1
ATOM 694 N N . ALA A 1 82 ? -18.223 -0.031 10.715 1.00 90.38 82 ALA A N 1
ATOM 695 C CA . ALA A 1 82 ? -16.789 0.137 10.488 1.00 90.38 82 ALA A CA 1
ATOM 696 C C . ALA A 1 82 ? -15.982 -1.109 10.899 1.00 90.38 82 ALA A C 1
ATOM 698 O O . ALA A 1 82 ? -15.088 -1.533 10.167 1.00 90.38 82 ALA A O 1
ATOM 699 N N . ALA A 1 83 ? -16.322 -1.738 12.029 1.00 90.00 83 ALA A N 1
ATOM 700 C CA . ALA A 1 83 ? -15.672 -2.965 12.489 1.00 90.00 83 ALA A CA 1
ATOM 701 C C . ALA A 1 83 ? -15.924 -4.154 11.545 1.00 90.00 83 ALA A C 1
ATOM 703 O O . ALA A 1 83 ? -14.989 -4.881 11.209 1.00 90.00 83 ALA A O 1
ATOM 704 N N . VAL A 1 84 ? -17.164 -4.331 11.073 1.00 92.88 84 VAL A N 1
ATOM 705 C CA . VAL A 1 84 ? -17.506 -5.372 10.088 1.00 92.88 84 VAL A CA 1
ATOM 706 C C . VAL A 1 84 ? -16.770 -5.132 8.770 1.00 92.88 84 VAL A C 1
ATOM 708 O O . VAL A 1 84 ? -16.191 -6.067 8.221 1.00 92.88 84 VAL A O 1
ATOM 711 N N . LEU A 1 85 ? -16.721 -3.886 8.291 1.00 92.88 85 LEU A N 1
ATOM 712 C CA . LEU A 1 85 ? -16.000 -3.523 7.071 1.00 92.88 85 LEU A CA 1
ATOM 713 C C . LEU A 1 85 ? -14.502 -3.845 7.172 1.00 92.88 85 LEU A C 1
ATOM 715 O O . LEU A 1 85 ? -13.945 -4.450 6.260 1.00 92.88 85 LEU A O 1
ATOM 719 N N . LEU A 1 86 ? -13.858 -3.498 8.291 1.00 92.62 86 LEU A N 1
ATOM 720 C CA . LEU A 1 86 ? -12.456 -3.843 8.547 1.00 92.62 86 LEU A CA 1
ATOM 721 C C . LEU A 1 86 ? -12.230 -5.358 8.560 1.00 92.62 86 LEU A C 1
ATOM 723 O O . LEU A 1 86 ? -11.263 -5.832 7.969 1.00 92.62 86 LEU A O 1
ATOM 727 N N . GLY A 1 87 ? -13.131 -6.116 9.192 1.00 91.94 87 GLY A N 1
ATOM 728 C CA . GLY A 1 87 ? -13.074 -7.577 9.205 1.00 91.94 87 GLY A CA 1
ATOM 729 C C . GLY A 1 87 ? -13.169 -8.176 7.800 1.00 91.94 87 GLY A C 1
ATOM 730 O O . GLY A 1 87 ? -12.363 -9.034 7.445 1.00 91.94 87 GLY A O 1
ATOM 731 N N . ILE A 1 88 ? -14.094 -7.679 6.974 1.00 93.31 88 ILE A N 1
ATOM 732 C CA . ILE A 1 88 ? -14.252 -8.109 5.577 1.00 93.31 88 ILE A CA 1
ATOM 733 C C . ILE A 1 88 ? -12.999 -7.780 4.760 1.00 93.31 88 ILE A C 1
ATOM 735 O O . ILE A 1 88 ? -12.515 -8.640 4.029 1.00 93.31 88 ILE A O 1
ATOM 739 N N . LEU A 1 89 ? -12.444 -6.572 4.894 1.00 92.00 89 LEU A N 1
ATOM 740 C CA . LEU A 1 89 ? -11.228 -6.173 4.177 1.00 92.00 89 LEU A CA 1
ATOM 741 C C . LEU A 1 89 ? -10.012 -7.014 4.595 1.00 92.00 89 LEU A C 1
ATOM 743 O O . LEU A 1 89 ? -9.208 -7.408 3.748 1.00 92.00 89 LEU A O 1
ATOM 747 N N . LEU A 1 90 ? -9.884 -7.331 5.885 1.00 93.19 90 LEU A N 1
ATOM 748 C CA . LEU A 1 90 ? -8.796 -8.162 6.398 1.00 93.19 90 LEU A CA 1
ATOM 749 C C . LEU A 1 90 ? -8.912 -9.606 5.902 1.00 93.19 90 LEU A C 1
ATOM 751 O O . LEU A 1 90 ? -7.970 -10.140 5.326 1.00 93.19 90 LEU A O 1
ATOM 755 N N . ILE A 1 91 ? -10.075 -10.233 6.075 1.00 93.69 91 ILE A N 1
ATOM 756 C CA . ILE A 1 91 ? -10.296 -11.615 5.632 1.00 93.69 91 ILE A CA 1
ATOM 757 C C . ILE A 1 91 ? -10.185 -11.701 4.106 1.00 93.69 91 ILE A C 1
ATOM 759 O O . ILE A 1 91 ? -9.518 -12.594 3.588 1.00 93.69 91 ILE A O 1
ATOM 763 N N . GLY A 1 92 ? -10.774 -10.745 3.386 1.00 92.50 92 GLY A N 1
ATOM 764 C CA . GLY A 1 92 ? -10.714 -10.671 1.930 1.00 92.50 92 GLY A CA 1
ATOM 765 C C . GLY A 1 92 ? -9.284 -10.549 1.406 1.00 92.50 92 GLY A C 1
ATOM 766 O O . GLY A 1 92 ? -8.913 -11.281 0.493 1.00 92.50 92 GLY A O 1
ATOM 767 N N . SER A 1 93 ? -8.454 -9.694 2.011 1.00 91.19 93 SER A N 1
ATOM 768 C CA . SER A 1 93 ? -7.046 -9.554 1.612 1.00 91.19 93 SER A CA 1
ATOM 769 C C . SER A 1 93 ? -6.214 -10.800 1.924 1.00 91.19 93 SER A C 1
ATOM 771 O O . SER A 1 93 ? -5.378 -11.182 1.106 1.00 91.19 93 SER A O 1
ATOM 773 N N . VAL A 1 94 ? -6.460 -11.489 3.043 1.00 91.38 94 VAL A N 1
ATOM 774 C CA . VAL A 1 94 ? -5.786 -12.760 3.373 1.00 91.38 94 VAL A CA 1
ATOM 775 C C . VAL A 1 94 ? -6.185 -13.874 2.402 1.00 91.38 94 VAL A C 1
ATOM 777 O O . VAL A 1 94 ? -5.312 -14.567 1.879 1.00 91.38 94 VAL A O 1
ATOM 780 N N . ILE A 1 95 ? -7.482 -14.028 2.118 1.00 93.12 95 ILE A N 1
ATOM 781 C CA . ILE A 1 95 ? -7.977 -15.029 1.161 1.00 93.12 95 ILE A CA 1
ATOM 782 C C . ILE A 1 95 ? -7.418 -14.746 -0.232 1.00 93.12 95 ILE A C 1
ATOM 784 O O . ILE A 1 95 ? -6.930 -15.665 -0.883 1.00 93.12 95 ILE A O 1
ATOM 788 N N . LEU A 1 96 ? -7.440 -13.487 -0.675 1.00 90.00 96 LEU A N 1
ATOM 789 C CA . LEU A 1 96 ? -6.906 -13.094 -1.976 1.00 90.00 96 LEU A CA 1
ATOM 790 C C . LEU A 1 96 ? -5.409 -13.409 -2.085 1.00 90.00 96 LEU A C 1
ATOM 792 O O . LEU A 1 96 ? -4.979 -13.972 -3.086 1.00 90.00 96 LEU A O 1
ATOM 796 N N . ASN A 1 97 ? -4.632 -13.109 -1.042 1.00 88.44 97 ASN A N 1
ATOM 797 C CA . ASN A 1 97 ? -3.216 -13.470 -0.971 1.00 88.44 97 ASN A CA 1
ATOM 798 C C . ASN A 1 97 ? -2.996 -14.978 -1.109 1.00 88.44 97 ASN A C 1
ATOM 800 O O . ASN A 1 97 ? -2.191 -15.411 -1.930 1.00 88.44 97 ASN A O 1
ATOM 804 N N . GLY A 1 98 ? -3.724 -15.778 -0.325 1.00 87.62 98 GLY A N 1
ATOM 805 C CA . GLY A 1 98 ? -3.623 -17.236 -0.374 1.00 87.62 98 GLY A CA 1
ATOM 806 C C . GLY A 1 98 ? -4.024 -17.798 -1.737 1.00 87.62 98 GLY A C 1
ATOM 807 O O . GLY A 1 98 ? -3.336 -18.659 -2.277 1.00 87.62 98 GLY A O 1
ATOM 808 N N . TYR A 1 99 ? -5.093 -17.265 -2.325 1.00 90.50 99 TYR A N 1
ATOM 809 C CA . TYR A 1 99 ? -5.598 -17.672 -3.632 1.00 90.50 99 TYR A CA 1
ATOM 810 C C . TYR A 1 99 ? -4.615 -17.356 -4.764 1.00 90.50 99 TYR A C 1
ATOM 812 O O . TYR A 1 99 ? -4.320 -18.224 -5.583 1.00 90.50 99 TYR A O 1
ATOM 820 N N . ILE A 1 100 ? -4.065 -16.138 -4.791 1.00 87.75 100 ILE A N 1
ATOM 821 C CA . ILE A 1 100 ? -3.050 -15.739 -5.775 1.00 87.75 100 ILE A CA 1
ATOM 822 C C . ILE A 1 100 ? -1.791 -16.589 -5.591 1.00 87.75 100 ILE A C 1
ATOM 824 O O . ILE A 1 100 ? -1.277 -17.135 -6.561 1.00 87.75 100 ILE A O 1
ATOM 828 N N . SER A 1 101 ? -1.324 -16.763 -4.354 1.00 86.62 101 SER A N 1
ATOM 829 C CA . SER A 1 101 ? -0.161 -17.606 -4.058 1.00 86.62 101 SER A CA 1
ATOM 830 C C . SER A 1 101 ? -0.345 -19.045 -4.562 1.00 86.62 101 SER A C 1
ATOM 832 O O . SER A 1 101 ? 0.574 -19.618 -5.143 1.00 86.62 101 SER A O 1
ATOM 834 N N . TYR A 1 102 ? -1.552 -19.601 -4.409 1.00 88.12 102 TYR A N 1
ATOM 835 C CA . TYR A 1 102 ? -1.889 -20.945 -4.871 1.00 88.12 102 TYR A CA 1
ATOM 836 C C . TYR A 1 102 ? -1.916 -21.062 -6.400 1.00 88.12 102 TYR A C 1
ATOM 838 O O . TYR A 1 102 ? -1.301 -21.969 -6.949 1.00 88.12 102 TYR A O 1
ATOM 846 N N . ILE A 1 103 ? -2.590 -20.142 -7.098 1.00 90.88 103 ILE A N 1
ATOM 847 C CA . ILE A 1 103 ? -2.720 -20.196 -8.565 1.00 90.88 103 ILE A CA 1
ATOM 848 C C . ILE A 1 103 ? -1.388 -19.989 -9.273 1.00 90.88 103 ILE A C 1
ATOM 850 O O . ILE A 1 103 ? -1.129 -20.622 -10.293 1.00 90.88 103 ILE A O 1
ATOM 854 N N . TYR A 1 104 ? -0.561 -19.084 -8.759 1.00 84.88 104 TYR A N 1
ATOM 855 C CA . TYR A 1 104 ? 0.714 -18.754 -9.385 1.00 84.88 104 TYR A CA 1
ATOM 856 C C . TYR A 1 104 ? 1.865 -19.651 -8.915 1.00 84.88 104 TYR A C 1
ATOM 858 O O . TYR A 1 104 ? 3.007 -19.379 -9.283 1.00 84.88 104 TYR A O 1
ATOM 866 N N . GLU A 1 105 ? 1.565 -20.699 -8.131 1.00 85.00 105 GLU A N 1
ATOM 867 C CA . GLU A 1 105 ? 2.538 -21.631 -7.545 1.00 85.00 105 GLU A CA 1
ATOM 868 C C . GLU A 1 105 ? 3.718 -20.878 -6.920 1.00 85.00 105 GLU A C 1
ATOM 870 O O . GLU A 1 105 ? 4.885 -21.135 -7.213 1.00 85.00 105 GLU A O 1
ATOM 875 N N . TYR A 1 106 ? 3.410 -19.871 -6.098 1.00 79.94 106 TYR A N 1
ATOM 876 C CA . TYR A 1 106 ? 4.423 -18.952 -5.600 1.00 79.94 106 TYR A CA 1
ATOM 877 C C . TYR A 1 106 ? 5.414 -19.676 -4.682 1.00 79.94 106 TYR A C 1
ATOM 879 O O . TYR A 1 106 ? 5.088 -20.088 -3.566 1.00 79.94 106 TYR A O 1
ATOM 887 N N . ILE A 1 107 ? 6.659 -19.777 -5.143 1.00 80.81 107 ILE A N 1
ATOM 888 C CA . ILE A 1 107 ? 7.785 -20.271 -4.355 1.00 80.81 107 ILE A CA 1
ATOM 889 C C . ILE A 1 107 ? 8.558 -19.044 -3.860 1.00 80.81 107 ILE A C 1
ATOM 891 O O . ILE A 1 107 ? 8.933 -18.206 -4.684 1.00 80.81 107 ILE A O 1
ATOM 895 N N . PRO A 1 108 ? 8.847 -18.916 -2.551 1.00 77.12 108 PRO A N 1
ATOM 896 C CA . PRO A 1 108 ? 9.558 -17.769 -1.989 1.00 77.12 108 PRO A CA 1
ATOM 897 C C . PRO A 1 108 ? 11.043 -17.786 -2.391 1.00 77.12 108 PRO A C 1
ATOM 899 O O . PRO A 1 108 ? 11.929 -18.111 -1.604 1.00 77.12 108 PRO A O 1
ATOM 902 N N . THR A 1 109 ? 11.314 -17.446 -3.648 1.00 83.50 109 THR A N 1
ATOM 903 C CA . THR A 1 109 ? 12.641 -17.306 -4.250 1.00 83.50 109 THR A CA 1
ATOM 904 C C . THR A 1 109 ? 12.747 -15.943 -4.919 1.00 83.50 109 THR A C 1
ATOM 906 O O . THR A 1 109 ? 11.757 -15.408 -5.417 1.00 83.50 109 THR A O 1
ATOM 909 N N . TRP A 1 110 ? 13.958 -15.385 -4.970 1.00 74.69 110 TRP A N 1
ATOM 910 C CA . TRP A 1 110 ? 14.188 -14.063 -5.559 1.00 74.69 110 TRP A CA 1
ATOM 911 C C . TRP A 1 110 ? 13.707 -13.968 -7.014 1.00 74.69 110 TRP A C 1
ATOM 913 O O . TRP A 1 110 ? 13.126 -12.959 -7.394 1.00 74.69 110 TRP A O 1
ATOM 923 N N . GLY A 1 111 ? 13.888 -15.023 -7.818 1.00 75.38 111 GLY A N 1
ATOM 924 C CA . GLY A 1 111 ? 13.455 -15.038 -9.222 1.00 75.38 111 GLY A CA 1
ATOM 925 C C . GLY A 1 111 ? 11.937 -14.921 -9.390 1.00 75.38 111 GLY A C 1
ATOM 926 O O . GLY A 1 111 ? 11.458 -14.096 -10.167 1.00 75.38 111 GLY A O 1
ATOM 927 N N . GLU A 1 112 ? 11.176 -15.685 -8.607 1.00 75.88 112 GLU A N 1
ATOM 928 C CA . GLU A 1 112 ? 9.709 -15.669 -8.653 1.00 75.88 112 GLU A CA 1
ATOM 929 C C . GLU A 1 112 ? 9.114 -14.375 -8.090 1.00 75.88 112 GLU A C 1
ATOM 931 O O . GLU A 1 112 ? 8.094 -13.890 -8.583 1.00 75.88 112 GLU A O 1
ATOM 936 N N . GLN A 1 113 ? 9.786 -13.755 -7.116 1.00 72.25 113 GLN A N 1
ATOM 937 C CA . GLN A 1 113 ? 9.394 -12.446 -6.592 1.00 72.25 113 GLN A CA 1
ATOM 938 C C . GLN A 1 113 ? 9.428 -11.349 -7.658 1.00 72.25 113 GLN A C 1
ATOM 940 O O . GLN A 1 113 ? 8.542 -10.498 -7.667 1.00 72.25 113 GLN A O 1
ATOM 945 N N . TYR A 1 114 ? 10.409 -11.372 -8.566 1.00 73.50 114 TYR A N 1
ATOM 946 C CA . TYR A 1 114 ? 10.454 -10.426 -9.683 1.00 73.50 114 TYR A CA 1
ATOM 947 C C . TYR A 1 114 ? 9.411 -10.750 -10.754 1.00 73.50 114 TYR A C 1
ATOM 949 O O . TYR A 1 114 ? 8.774 -9.833 -11.267 1.00 73.50 114 TYR A O 1
ATOM 957 N N . ARG A 1 115 ? 9.188 -12.037 -11.060 1.00 75.19 115 ARG A N 1
ATOM 958 C CA . ARG A 1 115 ? 8.191 -12.470 -12.055 1.00 75.19 115 ARG A CA 1
ATOM 959 C C . ARG A 1 115 ? 6.771 -12.065 -11.667 1.00 75.19 115 ARG A C 1
ATOM 961 O O . ARG A 1 115 ? 5.986 -11.663 -12.518 1.00 75.19 115 ARG A O 1
ATOM 968 N N . LEU A 1 116 ? 6.448 -12.174 -10.383 1.00 77.62 116 LEU A N 1
ATOM 969 C CA . LEU A 1 116 ? 5.114 -11.904 -9.851 1.00 77.62 116 LEU A CA 1
ATOM 970 C C . LEU A 1 116 ? 5.036 -10.551 -9.134 1.00 77.62 116 LEU A C 1
ATOM 972 O O . LEU A 1 116 ? 4.082 -10.313 -8.395 1.00 77.62 116 LEU A O 1
ATOM 976 N N . ALA A 1 117 ? 6.006 -9.656 -9.347 1.00 71.44 117 ALA A N 1
ATOM 977 C CA . ALA A 1 117 ? 6.066 -8.365 -8.668 1.00 71.44 117 ALA A CA 1
ATOM 978 C C . ALA A 1 117 ? 4.786 -7.539 -8.884 1.00 71.44 117 ALA A C 1
ATOM 980 O O . ALA A 1 117 ? 4.215 -7.019 -7.930 1.00 71.44 117 ALA A O 1
ATOM 981 N N . ASP A 1 118 ? 4.257 -7.498 -10.102 1.00 72.12 118 ASP A N 1
ATOM 982 C CA . ASP A 1 118 ? 3.048 -6.727 -10.428 1.00 72.12 118 ASP A CA 1
ATOM 983 C C . ASP A 1 118 ? 1.809 -7.236 -9.688 1.00 72.12 118 ASP A C 1
ATOM 985 O O . ASP A 1 118 ? 0.937 -6.466 -9.280 1.00 72.12 118 ASP A O 1
ATOM 989 N N . ILE A 1 119 ? 1.761 -8.548 -9.466 1.00 75.81 119 ILE A N 1
ATOM 990 C CA . ILE A 1 119 ? 0.588 -9.239 -8.939 1.00 75.81 119 ILE A CA 1
ATOM 991 C C . ILE A 1 119 ? 0.652 -9.346 -7.419 1.00 75.81 119 ILE A C 1
ATOM 993 O O . ILE A 1 119 ? -0.346 -9.085 -6.761 1.00 75.81 119 ILE A O 1
ATOM 997 N N . LEU A 1 120 ? 1.802 -9.723 -6.859 1.00 76.38 120 LEU A N 1
ATOM 998 C CA . LEU A 1 120 ? 1.985 -9.979 -5.427 1.00 76.38 12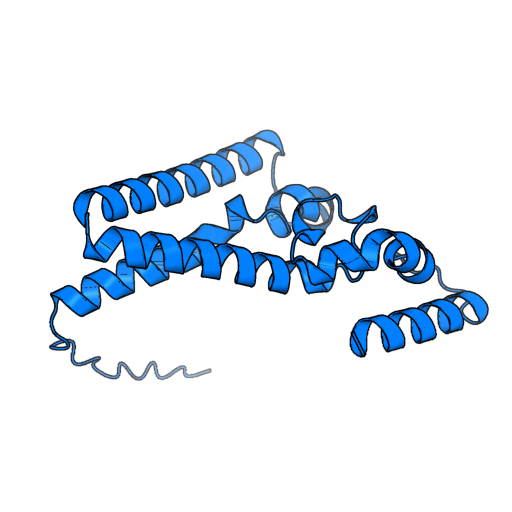0 LEU A CA 1
ATOM 999 C C . LEU A 1 120 ? 2.620 -8.799 -4.684 1.00 76.38 120 LEU A C 1
ATOM 1001 O O . LEU A 1 120 ? 2.426 -8.660 -3.478 1.00 76.38 120 LEU A O 1
ATOM 1005 N N . TYR A 1 121 ? 3.391 -7.955 -5.372 1.00 75.81 121 TYR A N 1
ATOM 1006 C CA . TYR A 1 121 ? 4.240 -6.959 -4.721 1.00 75.81 121 TYR A CA 1
ATOM 1007 C C . TYR A 1 121 ? 3.739 -5.521 -4.899 1.00 75.81 121 TYR A C 1
ATOM 1009 O O . TYR A 1 121 ? 3.653 -4.813 -3.902 1.00 75.81 121 TYR A O 1
ATOM 1017 N N . PHE A 1 122 ? 3.379 -5.074 -6.102 1.00 77.69 122 PHE A N 1
ATOM 1018 C CA . PHE A 1 122 ? 2.885 -3.705 -6.333 1.00 77.69 122 PHE A CA 1
ATOM 1019 C C . PHE A 1 122 ? 1.387 -3.549 -6.071 1.00 77.69 122 PHE A C 1
ATOM 1021 O O . PHE A 1 122 ? 0.912 -2.442 -5.816 1.00 77.69 122 PHE A O 1
ATOM 1028 N N . SER A 1 123 ? 0.652 -4.661 -6.089 1.00 82.06 123 SER A N 1
ATOM 1029 C CA . SER A 1 123 ? -0.794 -4.672 -5.902 1.00 82.06 123 SER A CA 1
ATOM 1030 C C . SER A 1 123 ? -1.210 -4.183 -4.506 1.00 82.06 123 SER A C 1
ATOM 1032 O O . SER A 1 123 ? -0.802 -4.773 -3.497 1.00 82.06 123 SER A O 1
ATOM 1034 N N . PRO A 1 124 ? -2.072 -3.154 -4.413 1.00 80.94 124 PRO A N 1
ATOM 1035 C CA . PRO A 1 124 ? -2.429 -2.547 -3.132 1.00 80.94 124 PRO A CA 1
ATOM 1036 C C . PRO A 1 124 ? -3.265 -3.479 -2.245 1.0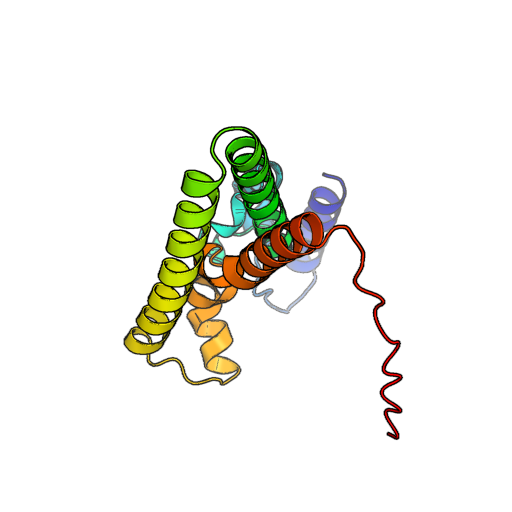0 80.94 124 PRO A C 1
ATOM 1038 O O . PRO A 1 124 ? -3.076 -3.550 -1.034 1.00 80.94 124 PRO A O 1
ATOM 1041 N N . TRP A 1 125 ? -4.155 -4.281 -2.826 1.00 81.56 125 TRP A N 1
ATOM 1042 C CA . TRP A 1 125 ? -5.063 -5.170 -2.080 1.00 81.56 125 TRP A CA 1
ATOM 1043 C C . TRP A 1 125 ? -4.343 -6.229 -1.240 1.00 81.56 125 TRP A C 1
ATOM 1045 O O . TRP A 1 125 ? -4.881 -6.700 -0.241 1.00 81.56 125 TRP A O 1
ATOM 1055 N N . ILE A 1 126 ? -3.116 -6.583 -1.611 1.00 83.69 126 ILE A N 1
ATOM 1056 C CA . ILE A 1 126 ? -2.313 -7.571 -0.891 1.00 83.69 126 ILE A CA 1
ATOM 1057 C C . ILE A 1 126 ? -1.618 -6.952 0.322 1.00 83.69 126 ILE A C 1
ATOM 1059 O O . ILE A 1 126 ? -1.450 -7.608 1.351 1.00 83.69 126 ILE A O 1
ATOM 1063 N N . ARG A 1 127 ? -1.258 -5.669 0.228 1.00 84.88 127 ARG A N 1
ATOM 1064 C CA . ARG A 1 127 ? -0.451 -4.951 1.222 1.00 84.88 127 ARG A CA 1
ATOM 1065 C C . ARG A 1 127 ? -1.252 -4.161 2.245 1.00 84.88 127 ARG A C 1
ATOM 1067 O O . ARG A 1 127 ? -0.656 -3.520 3.103 1.00 84.88 127 ARG A O 1
ATOM 1074 N N . ILE A 1 128 ? -2.578 -4.204 2.184 1.00 89.94 128 ILE A N 1
ATOM 1075 C CA . ILE A 1 128 ? -3.443 -3.438 3.088 1.00 89.94 128 ILE A CA 1
ATOM 1076 C C . ILE A 1 128 ? -3.495 -4.015 4.518 1.00 89.94 128 ILE A C 1
ATOM 1078 O O . ILE A 1 128 ? -3.858 -3.312 5.460 1.00 89.94 128 ILE A O 1
ATOM 1082 N N . ILE A 1 129 ? -3.093 -5.278 4.715 1.00 90.50 129 ILE A N 1
ATOM 1083 C CA . ILE A 1 129 ? -3.208 -6.001 5.998 1.00 90.50 129 ILE A CA 1
ATOM 1084 C C . ILE A 1 129 ? -2.538 -5.260 7.175 1.00 90.50 129 ILE A C 1
ATOM 1086 O O . ILE A 1 129 ? -3.211 -5.062 8.190 1.00 90.50 129 ILE A O 1
ATOM 1090 N N . PRO A 1 130 ? -1.269 -4.797 7.089 1.00 90.25 130 PRO A N 1
ATOM 1091 C CA . PRO A 1 130 ? -0.618 -4.101 8.203 1.00 90.25 130 PRO A CA 1
ATOM 1092 C C . PRO A 1 130 ? -1.326 -2.793 8.578 1.00 90.25 130 PRO A C 1
ATOM 1094 O O . PRO A 1 130 ? -1.406 -2.449 9.755 1.00 90.25 130 PRO A O 1
ATOM 1097 N N . TYR A 1 131 ? -1.897 -2.098 7.591 1.00 90.56 131 TYR A N 1
ATOM 1098 C CA . TYR A 1 131 ? -2.668 -0.876 7.813 1.00 90.56 131 TYR A CA 1
ATOM 1099 C C . TYR A 1 131 ? -3.968 -1.163 8.568 1.00 90.56 131 TYR A C 1
ATOM 1101 O O . TYR A 1 131 ? -4.275 -0.484 9.548 1.00 90.56 131 TYR A O 1
ATOM 1109 N N . ILE A 1 132 ? -4.698 -2.213 8.177 1.00 91.94 132 ILE A N 1
ATOM 1110 C CA . ILE A 1 132 ? -5.913 -2.646 8.882 1.00 91.94 132 ILE A CA 1
ATOM 1111 C C . ILE A 1 132 ? -5.591 -3.055 10.324 1.00 91.94 132 ILE A C 1
ATOM 1113 O O . ILE A 1 132 ? -6.290 -2.641 11.249 1.00 91.94 132 ILE A O 1
ATOM 1117 N N . MET A 1 133 ? -4.505 -3.804 10.538 1.00 92.12 133 MET A N 1
ATOM 1118 C CA . MET A 1 133 ? -4.050 -4.178 11.881 1.00 92.12 133 MET A CA 1
ATOM 1119 C C . MET A 1 133 ? -3.720 -2.953 12.740 1.00 92.12 133 MET A C 1
ATOM 1121 O O . MET A 1 133 ? -4.067 -2.922 13.923 1.00 92.12 133 MET A O 1
ATOM 1125 N N . GLY A 1 134 ? -3.118 -1.918 12.149 1.00 91.56 134 GLY A N 1
ATOM 1126 C CA . GLY A 1 134 ? -2.881 -0.635 12.811 1.00 91.56 134 GLY A CA 1
ATOM 1127 C C . GLY A 1 134 ? -4.175 0.049 13.263 1.00 91.56 134 GLY A C 1
ATOM 1128 O O . GLY A 1 134 ? -4.272 0.469 14.415 1.00 91.56 134 GLY A O 1
ATOM 1129 N N . ILE A 1 135 ? -5.198 0.095 12.402 1.00 91.06 135 ILE A N 1
ATOM 1130 C CA . ILE A 1 135 ? -6.512 0.680 12.731 1.00 91.06 135 ILE A CA 1
ATOM 1131 C C . ILE A 1 135 ? -7.189 -0.100 13.868 1.00 91.06 135 ILE A C 1
ATOM 1133 O O . ILE A 1 135 ? -7.659 0.501 14.835 1.00 91.06 135 ILE A O 1
ATOM 1137 N N . ILE A 1 136 ? -7.199 -1.436 13.789 1.00 91.00 136 ILE A N 1
ATOM 1138 C CA . ILE A 1 136 ? -7.770 -2.304 14.832 1.00 91.00 136 ILE A CA 1
ATOM 1139 C C . ILE A 1 136 ? -7.066 -2.062 16.171 1.00 91.00 136 ILE A C 1
ATOM 1141 O O . ILE A 1 136 ? -7.726 -1.885 17.195 1.00 91.00 136 ILE A O 1
ATOM 1145 N N . THR A 1 137 ? -5.733 -2.008 16.158 1.00 90.44 137 THR A N 1
ATOM 1146 C CA . THR A 1 137 ? -4.929 -1.730 17.356 1.00 90.44 137 THR A CA 1
ATOM 1147 C C . THR A 1 137 ? -5.281 -0.361 17.939 1.00 90.44 137 THR A C 1
ATOM 1149 O O . THR A 1 137 ? -5.478 -0.244 19.147 1.00 90.44 137 THR A O 1
ATOM 1152 N N . GLY A 1 138 ? -5.450 0.656 17.089 1.00 88.62 138 GLY A N 1
ATOM 1153 C CA . GLY A 1 138 ? -5.909 1.985 17.494 1.00 88.62 138 GLY A CA 1
ATOM 1154 C C . GLY A 1 138 ? -7.257 1.951 18.220 1.00 88.62 138 GLY A C 1
ATOM 1155 O O . GLY A 1 138 ? -7.377 2.506 19.309 1.00 88.62 138 GLY A O 1
ATOM 1156 N N . PHE A 1 139 ? -8.250 1.234 17.685 1.00 87.56 139 PHE A N 1
ATOM 1157 C CA . PHE A 1 139 ? -9.564 1.093 18.330 1.00 87.56 139 PHE A CA 1
ATOM 1158 C C . PHE A 1 139 ? -9.506 0.363 19.674 1.00 87.56 139 PHE A C 1
ATOM 1160 O O . PHE A 1 139 ? -10.187 0.762 20.623 1.00 87.56 139 PHE A O 1
ATOM 1167 N N . ILE A 1 140 ? -8.688 -0.686 19.775 1.00 87.06 140 ILE A N 1
ATOM 1168 C CA . ILE A 1 140 ? -8.467 -1.413 21.030 1.00 87.06 140 ILE A CA 1
ATOM 1169 C C . ILE A 1 140 ? -7.868 -0.472 22.083 1.00 87.06 140 ILE A C 1
ATOM 1171 O O . ILE A 1 140 ? -8.370 -0.412 23.207 1.00 87.06 140 ILE A O 1
ATOM 1175 N N . LEU A 1 141 ? -6.852 0.313 21.714 1.00 86.44 141 LEU A N 1
ATOM 1176 C CA . LEU A 1 141 ? -6.204 1.273 22.611 1.00 86.44 141 LEU A CA 1
ATOM 1177 C C . LEU A 1 141 ? -7.164 2.364 23.091 1.00 86.44 141 LEU A C 1
ATOM 1179 O O . LEU A 1 141 ? -7.204 2.651 24.288 1.00 86.44 141 LEU A O 1
ATOM 1183 N N . THR A 1 142 ? -7.988 2.925 22.199 1.00 83.44 142 THR A N 1
ATOM 1184 C CA . THR A 1 142 ? -9.007 3.917 22.581 1.00 83.44 142 THR A CA 1
ATOM 1185 C C . THR A 1 142 ? -9.988 3.347 23.603 1.00 83.44 142 THR A C 1
ATOM 1187 O O . THR A 1 142 ? -10.352 4.028 24.559 1.00 83.44 142 THR A O 1
ATOM 1190 N N . LYS A 1 143 ? -10.386 2.079 23.455 1.00 80.44 143 LYS A N 1
ATOM 1191 C CA . LYS A 1 143 ? -11.329 1.429 24.373 1.00 80.44 143 LYS A CA 1
ATOM 1192 C C . LYS A 1 143 ? -10.717 1.101 25.738 1.00 80.44 143 LYS A C 1
ATOM 1194 O O . LYS A 1 143 ? -11.443 1.045 26.725 1.00 80.44 143 LYS A O 1
ATOM 1199 N N . ILE A 1 144 ? -9.399 0.905 25.801 1.00 83.56 144 ILE A N 1
ATOM 1200 C CA . ILE A 1 144 ? -8.668 0.560 27.033 1.00 83.56 144 ILE A CA 1
ATOM 1201 C C . ILE A 1 144 ? -8.161 1.824 27.772 1.00 83.56 144 ILE A C 1
ATOM 1203 O O . ILE A 1 144 ? -7.494 1.741 28.802 1.00 83.56 144 ILE A O 1
ATOM 1207 N N . ASN A 1 145 ? -8.566 3.014 27.309 1.00 67.44 145 ASN A N 1
ATOM 1208 C CA . ASN A 1 145 ? -8.430 4.298 28.006 1.00 67.44 145 ASN A CA 1
ATOM 1209 C C . ASN A 1 145 ? -6.996 4.609 28.483 1.00 67.44 145 ASN A C 1
ATOM 1211 O O . ASN A 1 145 ? -6.805 5.108 29.588 1.00 67.44 145 ASN A O 1
ATOM 1215 N N . ASN A 1 146 ? -5.982 4.268 27.675 1.00 58.19 146 ASN A N 1
ATOM 1216 C CA . ASN A 1 146 ? -4.557 4.477 27.978 1.00 58.19 146 ASN A CA 1
ATOM 1217 C C . ASN A 1 146 ? -4.050 3.891 29.315 1.00 58.19 146 ASN A C 1
ATOM 1219 O O . ASN A 1 146 ? -2.932 4.195 29.720 1.00 58.19 146 ASN A O 1
ATOM 1223 N N . ASN A 1 147 ? -4.785 2.976 29.958 1.00 56.94 147 ASN A N 1
ATOM 1224 C CA . ASN A 1 147 ? -4.275 2.226 31.115 1.00 56.94 147 ASN A CA 1
ATOM 1225 C C . ASN A 1 147 ? -3.239 1.153 30.725 1.00 56.94 147 ASN A C 1
ATOM 1227 O O . ASN A 1 147 ? -2.751 0.421 31.585 1.00 56.94 147 ASN A O 1
ATOM 1231 N N . PHE A 1 148 ? -2.878 1.060 29.441 1.00 56.94 148 PHE A N 1
ATOM 1232 C CA . PHE A 1 148 ? -1.706 0.310 29.011 1.00 56.94 148 PHE A CA 1
ATOM 1233 C C . PHE A 1 148 ? -0.436 1.040 29.440 1.00 56.94 148 PHE A C 1
ATOM 1235 O O . PHE A 1 148 ? 0.114 1.869 28.715 1.00 56.94 148 PHE A O 1
ATOM 1242 N N . VAL A 1 149 ? 0.070 0.674 30.613 1.00 59.22 149 VAL A N 1
ATOM 1243 C CA . VAL A 1 149 ? 1.494 0.814 30.895 1.00 59.22 149 VAL A CA 1
ATOM 1244 C C . VAL A 1 149 ? 2.195 -0.186 29.977 1.00 59.22 149 VAL A C 1
ATOM 1246 O O . VAL A 1 149 ? 2.154 -1.389 30.217 1.00 59.22 149 VAL A O 1
ATOM 1249 N N . LEU A 1 150 ? 2.786 0.299 28.881 1.00 59.47 150 LEU A N 1
ATOM 1250 C CA . LEU A 1 150 ? 3.784 -0.469 28.140 1.00 59.47 150 LEU A CA 1
ATOM 1251 C C . LEU A 1 150 ? 4.933 -0.720 29.117 1.00 59.47 150 LEU A C 1
ATOM 1253 O O . LEU A 1 150 ? 5.797 0.143 29.294 1.00 59.47 150 LEU A O 1
ATOM 1257 N N . GLU A 1 151 ? 4.933 -1.870 29.793 1.00 55.12 151 GLU A N 1
ATOM 1258 C CA . GLU A 1 151 ? 6.142 -2.335 30.455 1.00 55.12 151 GLU A CA 1
ATOM 1259 C C . GLU A 1 151 ? 7.222 -2.375 29.376 1.00 55.12 151 GLU A C 1
ATOM 1261 O O . GLU A 1 151 ? 7.098 -3.078 28.371 1.00 55.12 151 GLU A O 1
ATOM 1266 N N . LYS A 1 152 ? 8.253 -1.538 29.540 1.00 54.75 152 LYS A N 1
ATOM 1267 C CA . LYS A 1 152 ? 9.455 -1.580 28.711 1.00 54.75 152 LYS A CA 1
ATOM 1268 C C . LYS A 1 152 ? 10.091 -2.949 28.923 1.00 54.75 152 LYS A C 1
ATOM 1270 O O . LYS A 1 152 ? 10.969 -3.110 29.766 1.00 54.75 152 LYS A O 1
ATOM 1275 N N . VAL A 1 153 ? 9.673 -3.933 28.139 1.00 56.06 153 VAL A N 1
ATOM 1276 C CA . VAL A 1 153 ? 10.441 -5.154 27.960 1.00 56.06 153 VAL A CA 1
ATOM 1277 C C . VAL A 1 153 ? 11.638 -4.750 27.111 1.00 56.06 153 VAL A C 1
ATOM 1279 O O . VAL A 1 153 ? 11.593 -4.730 25.883 1.00 56.06 153 VAL A O 1
ATOM 1282 N N . MET A 1 154 ? 12.699 -4.323 27.796 1.00 48.03 154 MET A N 1
ATOM 1283 C CA . MET A 1 154 ? 14.042 -4.237 27.240 1.00 48.03 154 MET A CA 1
ATOM 1284 C C . MET A 1 154 ? 14.420 -5.644 26.777 1.00 48.03 154 MET A C 1
ATOM 1286 O O . MET A 1 154 ? 14.912 -6.460 27.555 1.00 48.03 154 MET A O 1
ATOM 1290 N N . PHE A 1 155 ? 14.161 -5.946 25.507 1.00 48.12 155 PHE A N 1
ATOM 1291 C CA . PHE A 1 155 ? 14.826 -7.050 24.838 1.00 48.12 155 PHE A CA 1
ATOM 1292 C C . PHE A 1 155 ? 16.310 -6.688 24.787 1.00 48.12 155 PHE A C 1
ATOM 1294 O O . PHE A 1 155 ? 16.748 -5.938 23.916 1.00 48.12 155 PHE A O 1
ATOM 1301 N N . ASN A 1 156 ? 17.076 -7.188 25.759 1.00 44.84 156 ASN A N 1
ATOM 1302 C CA . ASN A 1 156 ? 18.525 -7.273 25.656 1.00 44.84 156 ASN A CA 1
ATOM 1303 C C . ASN A 1 156 ? 18.835 -8.219 24.491 1.00 44.84 156 ASN A C 1
ATOM 1305 O O . ASN A 1 156 ? 19.002 -9.425 24.671 1.00 44.84 156 ASN A O 1
ATOM 1309 N N . LEU A 1 157 ? 18.858 -7.664 23.282 1.00 50.25 157 LEU A N 1
ATOM 1310 C CA . LEU A 1 157 ? 19.488 -8.273 22.123 1.00 50.25 157 LEU A CA 1
ATOM 1311 C C . LEU A 1 157 ? 20.994 -8.252 22.384 1.00 50.25 157 LEU A C 1
ATOM 1313 O O . LEU A 1 157 ? 21.695 -7.319 22.006 1.00 50.25 157 LEU A O 1
ATOM 1317 N N . TYR A 1 158 ? 21.468 -9.275 23.092 1.00 44.97 158 TYR A N 1
ATOM 1318 C CA . TYR A 1 158 ? 22.856 -9.695 22.989 1.00 44.97 158 TYR A CA 1
ATOM 1319 C C . TYR A 1 158 ? 23.031 -10.261 21.579 1.00 44.97 158 TYR A C 1
ATOM 1321 O O . TYR A 1 158 ? 22.571 -11.366 21.289 1.00 44.97 158 TYR A O 1
ATOM 1329 N N . PHE A 1 159 ? 23.618 -9.448 20.706 1.00 46.72 159 PHE A N 1
ATOM 1330 C CA . PHE A 1 159 ? 24.237 -9.885 19.462 1.00 46.72 159 PHE A CA 1
ATOM 1331 C C . PHE A 1 159 ? 25.752 -9.817 19.639 1.00 46.72 159 PHE A C 1
ATOM 1333 O O . PHE A 1 159 ? 26.209 -8.864 20.315 1.00 46.72 159 PHE A O 1
#

Organism: NCBI:txid144034

=== Feature glossary ===
Reading guide. The protein is described through the following features:

Foldseek 3Di. A 3Di character summarizes, for each residue, the relative orientation of the Cα frame of its nearest spatial neighbor. Because it encodes fold topology rather than chemistry, 3Di alignments detect remote structural similarity that sequence alignment misses.

Contact-map, Ramachandran, and PAE plots. Plot images: a contact map (which residues are close in 3D, as an N×N binary image), a Ramachandran scatter (backbone torsion angles, revealing secondary-structure composition at a glance), and — for AlphaFold structures — a PAE heatmap (pairwise prediction confidence).

Radius of gyration, Cα contacts, bounding box. Radius of gyration (Rg) is the root-mean-square distance of Cα atoms from their centroid — a single number for overall size and compactness. A globular domain of N residues has Rg ≈ 2.2·N^0.38 Å; an extended or disordered chain has a much larger Rg. The Cα contact count is the number of residue pairs whose Cα atoms are within 8 Å and are more than four positions apart in sequence — a standard proxy for tertiary packing density. The bounding box is the smallest axis-aligned box enclosing all Cα atoms.

Secondary structure (8-state, DSSP). Eight-state secondary structure (DSSP): H is the canonical α-helix, G the tighter 3₁₀-helix, I the wider π-helix; E/B are β-structure, T and S are turns and bends, and '-' is everything else. DSSP derives these from the pattern of main-chain N–H···O=C hydrogen bonds, not from the sequence.

B-factor. B-factor (Debye–Waller factor) reflects atomic displacement in the crystal lattice. It is an experimental observable (units Å²), not a prediction; low values mean the atom is pinned down, high values mean it moves or is heterogeneous across the crystal.

pLDDT. pLDDT is the predicted lDDT-Cα score: AlphaFold's confidence that the local environment of each residue (all inter-atomic distances within 15 Å) is correctly placed. It is a per-residue number between 0 and 100, with higher meaning more reliable.

Nearest 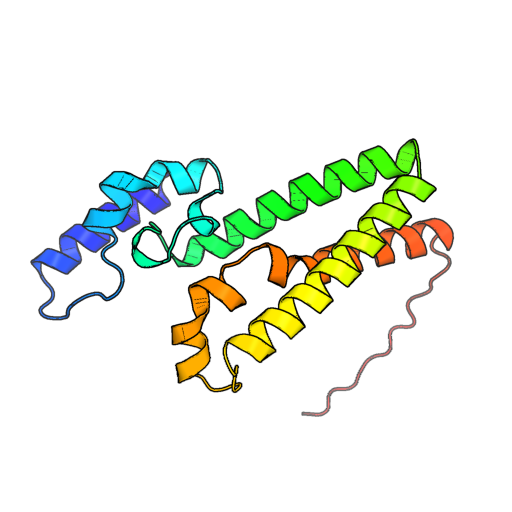PDB structures. Nearest PDB neighbors are the top structural matches found by Foldseek when searching this structure against the entire Protein Data Bank. Each hit reports a TM-score (0 to 1; >0.5 almost always implies the same fold) and an E-value. These are *structural* homologs — they may share no detectable sequence similarity.

Solvent-accessible surface area. Accessible surface area quantifies burial. A residue with SASA near zero is packed into the hydrophobic core; one with SASA >100 Å² sits on the surface. Computed here via the Shrake–Rupley numerical algorithm with a 1.4 Å probe.

Rendered structure images. Structure images are PyMOL renders from six orthogonal camera directions. Cartoon representation draws helices as coils and strands as arrows; sticks shows the backbone as bonds; surface shows the solvent-excluded envelope. Rainbow coloring maps sequence position to hue (blue→red, N→C); chain coloring assigns a distinct color per polypeptide.

Backbone torsions (φ/ψ). φ (phi) and ψ (psi) are the two rotatable backbone dihedrals per residue: φ is the C(i-1)–N–Cα–C torsion, ψ is the N–Cα–C–N(i+1) torsion, both in degrees on (−180°, 180°]. α-helical residues cluster near (−60°, −45°); β-strand residues near (−120°, +130°). A Ramachandran plot is simply a scatter of (φ, ψ) for every residue.

Predicted aligned error. Predicted Aligned Error (PAE) is an AlphaFold confidence matrix: entry (i, j) is the expected error in the position of residue j, in ångströms, when the prediction is superimposed on the true structure at residue i. Low PAE within a block of residues means that block is internally rigid and well-predicted; high PAE between two blocks means their relative placement is uncertain even if each block individually is confident.

mmCIF coordinates. Structure coordinates are given as an mmCIF _atom_site loop: one row per atom with element, residue name, chain id, sequence number, and x/y/z position in Å. Only the four main-chain atoms per residue are included here; side chains are omitted to keep the record compact.

InterPro / GO / CATH / organism. Database cross-references. InterPro integrates a dozen domain/family signature databases into unified entries with residue-range hits. GO terms attach function/process/location labels with evidence codes. CATH codes position the fold in a four-level structural taxonomy. Organism is the NCBI-taxonomy species name.

Secondary structure (3-state, P-SEA). SS3 is a coarse helix/strand/coil call (letters a/b/c) made by the P-SEA algorithm from inter-Cα distances and dihedrals. It is less detailed than DSSP but needs only Cα positions.

Sequence. Sequence gives the chain of amino acids in standard one-letter code (A=alanine, C=cysteine, …, Y=tyrosine), read N→C. It is the only feature that is directly encoded by the gene; all structural features are derived from the folded form of this sequence.